Protein AF-A0AAV1X678-F1 (afdb_monomer)

Mean predicted aligned error: 8.73 Å

pLDDT: mean 73.33, std 14.57, range [33.0, 90.38]

Organism: Lupinus luteus (NCBI:txid3873)

Sequence (79 aa):
MRMEAMRKVCRYMQKDHEVLKLPPGFRFHPTDQELIISYLSEKVLDNQFSSIAIAEVDLNSCEPWELPSESLKNHLNSF

InterPro domains:
  IPR003441 NAC domain [PF02365] (23-72)
  IPR003441 NAC domain [PS51005] (22-79)
  IPR036093 NAC domain superfamily [G3DSA:2.170.150.80] (31-79)
  IPR036093 NAC domain superfamily [SSF101941] (13-75)

Nearest PDB structures (foldseek):
  1ut7-assembly1_A  TM=7.777E-01  e=7.541E-03  Arabidopsis thaliana
  1ut4-assembly1_A  TM=7.587E-01  e=2.961E-02  Arabidopsis thaliana

Foldseek 3Di:
DPQVVQLCQFPVVVPDPDDPPDPPPDDPDDDPVCCVPVPVVCVVVDVPTDGLNDADDDPVPDDPVCVVVNSVVRSVVPD

Structure (mmCIF, N/CA/C/O backbone):
data_AF-A0AAV1X678-F1
#
_entry.id   AF-A0AAV1X678-F1
#
loop_
_atom_site.group_PDB
_atom_site.id
_atom_site.type_symbol
_atom_site.label_atom_id
_atom_site.label_alt_id
_atom_site.label_comp_id
_atom_site.label_asym_id
_atom_site.label_entity_id
_atom_site.label_seq_id
_atom_site.pdbx_PDB_ins_code
_atom_site.Cartn_x
_atom_site.Cartn_y
_atom_site.Cartn_z
_atom_site.occupancy
_atom_site.B_iso_or_equiv
_atom_site.auth_seq_id
_atom_site.auth_comp_id
_atom_site.auth_asym_id
_atom_site.auth_atom_id
_atom_site.pdbx_PDB_model_num
ATOM 1 N N . MET A 1 1 ? -2.018 -7.765 15.388 1.00 54.91 1 MET A N 1
ATOM 2 C CA . MET A 1 1 ? -1.594 -6.352 15.249 1.00 54.91 1 MET A CA 1
ATOM 3 C C . MET A 1 1 ? -1.571 -6.005 13.759 1.00 54.91 1 MET A C 1
ATOM 5 O O . MET A 1 1 ? -0.525 -6.147 13.147 1.00 54.91 1 MET A O 1
ATOM 9 N N . ARG A 1 2 ? -2.707 -5.693 13.113 1.00 60.59 2 ARG A N 1
ATOM 10 C CA . ARG A 1 2 ? -2.688 -5.464 11.648 1.00 60.59 2 ARG A CA 1
ATOM 11 C C . ARG A 1 2 ? -3.645 -4.383 11.142 1.00 60.59 2 ARG A C 1
ATOM 13 O O . ARG A 1 2 ? -3.171 -3.406 10.580 1.00 60.59 2 ARG A O 1
ATOM 20 N N . MET A 1 3 ? -4.946 -4.464 11.420 1.00 58.34 3 MET A N 1
ATOM 21 C CA . MET A 1 3 ? -5.903 -3.532 10.795 1.00 58.34 3 MET A CA 1
ATOM 22 C C . MET A 1 3 ? -5.772 -2.061 11.225 1.00 58.34 3 MET A C 1
ATOM 24 O O . MET A 1 3 ? -5.899 -1.175 10.388 1.00 58.34 3 MET A O 1
ATOM 28 N N . GLU A 1 4 ? -5.487 -1.769 12.500 1.00 62.16 4 GLU A N 1
ATOM 29 C CA . GLU A 1 4 ? -5.475 -0.375 12.987 1.00 62.16 4 GLU A CA 1
ATOM 30 C C . GLU A 1 4 ? -4.293 0.439 12.438 1.00 62.16 4 GLU A C 1
ATOM 32 O O . GLU A 1 4 ? -4.442 1.606 12.085 1.00 62.16 4 GLU A O 1
ATOM 37 N N . ALA A 1 5 ? -3.119 -0.188 12.305 1.00 63.12 5 ALA A N 1
ATOM 38 C CA . ALA A 1 5 ? -1.956 0.449 11.688 1.00 63.12 5 ALA A CA 1
ATOM 39 C C . ALA A 1 5 ? -2.186 0.690 10.189 1.00 63.12 5 ALA A C 1
ATOM 41 O O . ALA A 1 5 ? -1.846 1.749 9.674 1.00 63.12 5 ALA A O 1
ATOM 42 N N . MET A 1 6 ? -2.833 -0.258 9.511 1.00 65.12 6 MET A N 1
ATOM 43 C CA . MET A 1 6 ? -3.142 -0.174 8.086 1.00 65.12 6 MET A CA 1
ATOM 44 C C . MET A 1 6 ? -4.192 0.896 7.766 1.00 65.12 6 MET A C 1
ATOM 46 O O . MET A 1 6 ? -4.032 1.703 6.852 1.00 65.12 6 MET A O 1
ATOM 50 N N . ARG A 1 7 ? -5.237 0.972 8.596 1.00 66.06 7 ARG A N 1
ATOM 51 C CA . ARG A 1 7 ? -6.236 2.044 8.543 1.00 66.06 7 ARG A CA 1
ATOM 52 C C . ARG A 1 7 ? -5.621 3.414 8.801 1.00 66.06 7 ARG A C 1
ATOM 54 O O . ARG A 1 7 ? -6.047 4.383 8.180 1.00 66.06 7 ARG A O 1
ATOM 61 N N . LYS A 1 8 ? -4.622 3.508 9.688 1.00 62.50 8 LYS A N 1
ATOM 62 C CA . LYS A 1 8 ? -3.848 4.743 9.873 1.00 62.50 8 LYS A CA 1
ATOM 63 C C . LYS A 1 8 ? -3.096 5.117 8.596 1.00 62.50 8 LYS A C 1
ATOM 65 O O . LYS A 1 8 ? -3.216 6.259 8.187 1.00 62.50 8 LYS A O 1
ATOM 70 N N . VAL A 1 9 ? -2.428 4.177 7.920 1.00 66.38 9 VAL A N 1
ATOM 71 C CA . VAL A 1 9 ? -1.735 4.440 6.637 1.00 66.38 9 VAL A CA 1
ATOM 72 C C . VAL A 1 9 ? -2.684 4.988 5.559 1.00 66.38 9 VAL A C 1
ATOM 74 O O . VAL A 1 9 ? -2.288 5.876 4.812 1.00 66.38 9 VAL A O 1
ATOM 77 N N . CYS A 1 10 ? -3.928 4.502 5.492 1.00 64.31 10 CYS A N 1
ATOM 78 C CA . CYS A 1 10 ? -4.895 4.951 4.480 1.00 64.31 10 CYS A CA 1
ATOM 79 C C . CYS A 1 10 ? -5.582 6.283 4.840 1.00 64.31 10 CYS A C 1
ATOM 81 O O . CYS A 1 10 ? -5.802 7.120 3.979 1.00 64.31 10 CYS A O 1
ATOM 83 N N . ARG A 1 11 ? -5.906 6.536 6.117 1.00 61.66 11 ARG A N 1
ATOM 84 C CA . ARG A 1 11 ? -6.632 7.762 6.517 1.00 61.66 11 ARG A CA 1
ATOM 85 C C . ARG A 1 11 ? -5.746 8.965 6.843 1.00 61.66 11 ARG A C 1
ATOM 87 O O . ARG A 1 11 ? -6.252 10.081 6.893 1.00 61.66 11 ARG A O 1
ATOM 94 N N . TYR A 1 12 ? -4.449 8.766 7.082 1.00 53.19 12 TYR A N 1
ATOM 95 C CA . TYR A 1 12 ? -3.539 9.854 7.466 1.00 53.19 12 TYR A CA 1
ATOM 96 C C . TYR A 1 12 ? -3.371 10.911 6.360 1.00 53.19 12 TYR A C 1
ATOM 98 O O . TYR A 1 12 ? -3.165 12.073 6.674 1.00 53.19 12 TYR A O 1
ATOM 106 N N . ME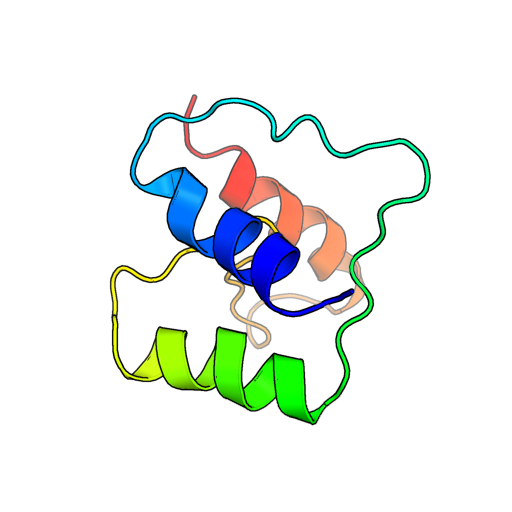T A 1 13 ? -3.579 10.563 5.084 1.00 52.47 13 MET A N 1
ATOM 107 C CA . MET A 1 13 ? -3.419 11.497 3.957 1.00 52.47 13 MET A CA 1
ATOM 108 C C . MET A 1 13 ? -4.549 12.527 3.784 1.00 52.47 13 MET A C 1
ATOM 110 O O . MET A 1 13 ? -4.432 13.399 2.930 1.00 52.47 13 MET A O 1
ATOM 114 N N . GLN A 1 14 ? -5.609 12.504 4.605 1.00 52.47 14 GLN A N 1
ATOM 115 C CA . GLN A 1 14 ? -6.500 13.673 4.721 1.00 52.47 14 GLN A CA 1
ATOM 116 C C . GLN A 1 14 ? -5.874 14.814 5.550 1.00 52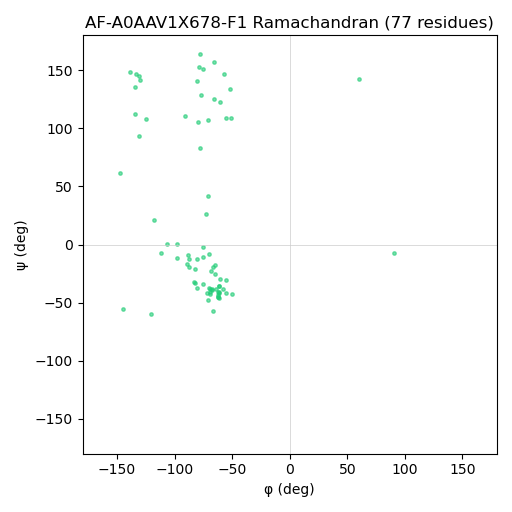.47 14 GLN A C 1
ATOM 118 O O . GLN A 1 14 ? -6.411 15.921 5.557 1.0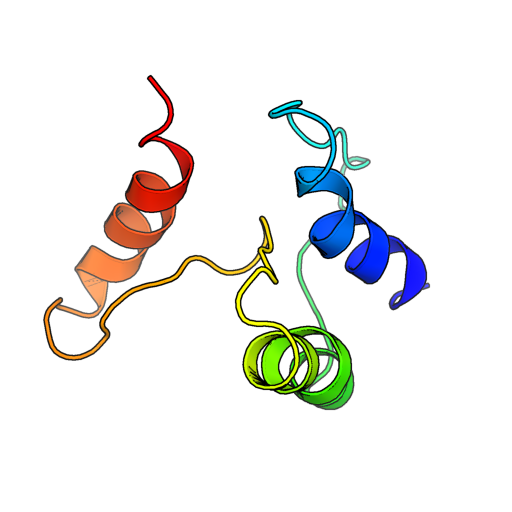0 52.47 14 GLN A O 1
ATOM 123 N N . LYS A 1 15 ? -4.751 14.575 6.244 1.00 47.88 15 LYS A N 1
ATOM 124 C CA . LYS A 1 15 ? -4.002 15.575 7.017 1.00 47.88 15 LYS A CA 1
ATOM 125 C C . LYS A 1 15 ? -2.511 15.516 6.677 1.00 47.88 15 LYS A C 1
ATOM 127 O O . LYS A 1 15 ? -1.769 14.779 7.309 1.00 47.88 15 LYS A O 1
ATOM 132 N N . ASP A 1 16 ? -2.123 16.355 5.721 1.00 48.38 16 ASP A N 1
ATOM 133 C CA . ASP A 1 16 ? -0.756 16.747 5.358 1.00 48.38 16 ASP A CA 1
ATOM 134 C C . ASP A 1 16 ? 0.216 15.642 4.898 1.00 48.38 16 ASP A C 1
ATOM 136 O O . ASP A 1 16 ? 0.267 14.521 5.396 1.00 48.38 16 ASP A O 1
ATOM 140 N N . HIS A 1 17 ? 1.045 16.012 3.919 1.00 51.62 17 HIS A N 1
ATOM 141 C CA . HIS A 1 17 ? 2.066 15.198 3.253 1.00 51.62 17 HIS A CA 1
ATOM 142 C C . HIS A 1 17 ? 3.278 14.907 4.171 1.00 51.62 17 HIS A C 1
ATOM 144 O O . HIS A 1 17 ? 4.432 14.992 3.751 1.00 51.62 17 HIS A O 1
ATOM 150 N N . GLU A 1 18 ? 3.055 14.593 5.448 1.00 53.12 18 GLU A N 1
ATOM 151 C CA . GLU A 1 18 ? 4.121 14.169 6.350 1.00 53.12 18 GLU A CA 1
ATOM 152 C C . GLU A 1 18 ? 4.511 12.714 6.072 1.00 53.12 18 GLU A C 1
ATOM 154 O O . GLU A 1 18 ? 3.684 11.801 6.059 1.00 53.12 18 GLU A O 1
ATOM 159 N N . VAL A 1 19 ? 5.812 12.486 5.890 1.00 57.59 19 VAL A N 1
ATOM 160 C CA . VAL A 1 19 ? 6.404 11.150 5.774 1.00 57.59 19 VAL A CA 1
ATOM 161 C C . VAL A 1 19 ? 6.016 10.327 7.008 1.00 57.59 19 VAL A C 1
ATOM 163 O O . VAL A 1 19 ? 6.510 10.582 8.109 1.00 57.59 19 VAL A O 1
ATOM 166 N N . LEU A 1 20 ? 5.134 9.337 6.829 1.00 65.25 20 LEU A N 1
ATOM 167 C CA . LEU A 1 20 ? 4.711 8.411 7.882 1.00 65.25 20 LEU A CA 1
ATOM 168 C C . LEU A 1 20 ? 5.942 7.799 8.575 1.00 65.25 20 LEU A C 1
ATOM 170 O O . LEU A 1 20 ? 6.639 6.954 8.011 1.00 65.25 20 LEU A O 1
ATOM 174 N N . LYS A 1 21 ? 6.204 8.198 9.825 1.00 67.88 21 LYS A N 1
ATOM 175 C CA . LYS A 1 21 ? 7.280 7.628 10.651 1.00 67.88 21 LYS A CA 1
ATOM 176 C C . LYS A 1 21 ? 6.848 6.274 11.209 1.00 67.88 21 LYS A C 1
ATOM 178 O O . LYS A 1 21 ? 6.366 6.167 12.335 1.00 67.88 21 LYS A O 1
ATOM 183 N N . LEU A 1 22 ? 7.001 5.236 10.395 1.00 73.38 22 LEU A N 1
ATOM 184 C CA . LEU A 1 22 ? 6.745 3.856 10.796 1.00 73.38 22 LEU A CA 1
ATOM 185 C C . LEU A 1 22 ? 7.952 3.301 11.578 1.00 73.38 22 LEU A C 1
ATOM 187 O O . LEU A 1 22 ? 9.096 3.591 11.216 1.00 73.38 22 LEU A O 1
ATOM 191 N N . PRO A 1 23 ? 7.737 2.506 12.644 1.00 79.38 23 PRO A N 1
ATOM 192 C CA . PRO A 1 23 ? 8.831 1.864 13.364 1.00 79.38 23 PRO A CA 1
ATOM 193 C C . PRO A 1 23 ? 9.686 0.980 12.440 1.00 79.38 23 PRO A C 1
ATOM 195 O O . PRO A 1 23 ? 9.139 0.340 11.533 1.00 79.38 23 PRO A O 1
ATOM 198 N N . PRO A 1 24 ? 11.005 0.873 12.682 1.00 77.69 24 PRO A N 1
ATOM 199 C CA . PRO A 1 24 ? 11.862 -0.056 11.953 1.00 77.69 24 PRO A CA 1
ATOM 200 C C .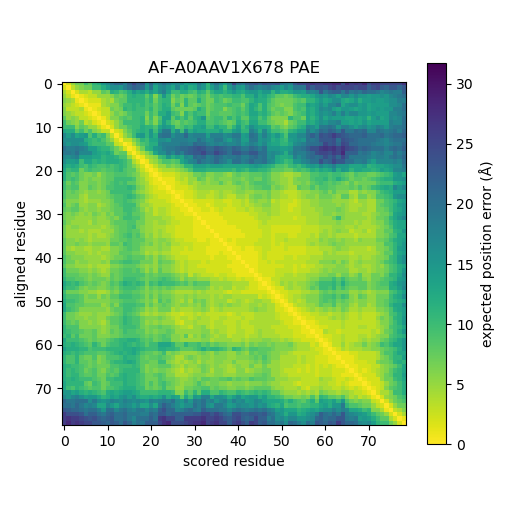 PRO A 1 24 ? 11.293 -1.481 11.967 1.00 77.69 24 PRO A C 1
ATOM 202 O O . PRO A 1 24 ? 10.868 -1.982 13.006 1.00 77.69 24 PRO A O 1
ATOM 205 N N . GLY A 1 25 ? 11.276 -2.131 10.802 1.00 80.44 25 GLY A N 1
ATOM 206 C CA . GLY A 1 25 ? 10.709 -3.474 10.635 1.00 80.44 25 GLY A CA 1
ATOM 207 C C . GLY A 1 25 ? 9.226 -3.504 10.260 1.00 80.44 25 GLY A C 1
ATOM 208 O O . GLY A 1 25 ? 8.724 -4.571 9.907 1.00 80.44 25 GLY A O 1
ATOM 209 N N . PHE A 1 26 ? 8.533 -2.361 10.254 1.00 78.06 26 PHE A N 1
ATOM 210 C CA . PHE A 1 26 ? 7.203 -2.282 9.663 1.00 78.06 26 PHE A CA 1
ATOM 211 C C . PHE A 1 26 ? 7.293 -2.505 8.150 1.00 78.06 26 PHE A C 1
ATOM 213 O O . PHE A 1 26 ? 8.051 -1.837 7.447 1.00 78.06 26 PHE A O 1
ATOM 220 N N . ARG A 1 27 ? 6.521 -3.469 7.652 1.00 80.94 27 ARG A N 1
ATOM 221 C CA . ARG A 1 27 ? 6.430 -3.802 6.232 1.00 80.94 27 ARG A CA 1
ATOM 222 C C . ARG A 1 27 ? 4.972 -3.952 5.854 1.00 80.94 27 ARG A C 1
ATOM 224 O O . ARG A 1 27 ? 4.164 -4.439 6.645 1.00 80.94 27 ARG A O 1
ATOM 231 N N . PHE A 1 28 ? 4.661 -3.574 4.626 1.00 81.06 28 PHE A N 1
ATOM 232 C CA . PHE A 1 28 ? 3.372 -3.878 4.041 1.00 81.06 28 PHE A CA 1
ATOM 233 C C . PHE A 1 28 ? 3.298 -5.383 3.752 1.00 81.06 28 PHE A C 1
ATOM 235 O O . PHE A 1 28 ? 4.000 -5.895 2.883 1.00 81.06 28 PHE A O 1
ATOM 242 N N . HIS A 1 29 ? 2.508 -6.102 4.549 1.00 86.06 29 HIS A N 1
ATOM 243 C CA . HIS A 1 29 ? 2.284 -7.542 4.400 1.00 86.06 29 HIS A CA 1
ATOM 244 C C . HIS A 1 29 ? 0.851 -7.906 4.840 1.00 86.06 29 HIS A C 1
ATOM 246 O O . HIS A 1 29 ? 0.676 -8.589 5.860 1.00 86.06 29 HIS A O 1
ATOM 252 N N . PRO A 1 30 ? -0.177 -7.357 4.156 1.00 84.56 30 PRO A N 1
ATOM 253 C CA . PRO A 1 30 ? -1.574 -7.671 4.449 1.00 84.56 30 PRO A CA 1
ATOM 254 C C . PRO A 1 30 ? -1.891 -9.135 4.131 1.00 84.56 30 PRO A C 1
ATOM 256 O O . PRO A 1 30 ? -1.222 -9.762 3.312 1.00 84.56 30 PRO A O 1
ATOM 259 N N . THR A 1 31 ? -2.936 -9.676 4.753 1.00 89.19 31 THR A N 1
ATOM 260 C CA . THR A 1 31 ? -3.596 -10.891 4.248 1.00 89.19 31 THR A CA 1
ATOM 261 C C . THR A 1 31 ? -4.507 -10.567 3.062 1.00 89.19 31 THR A C 1
ATOM 263 O O . THR A 1 31 ? -4.913 -9.417 2.888 1.00 89.19 31 THR A O 1
ATOM 266 N N . ASP A 1 32 ? -4.910 -11.583 2.294 1.00 89.88 32 ASP A N 1
ATOM 267 C CA . ASP A 1 32 ? -5.869 -11.416 1.189 1.00 89.88 32 ASP A CA 1
ATOM 268 C C . ASP A 1 32 ? -7.173 -10.757 1.661 1.00 89.88 32 ASP A C 1
ATOM 270 O O . ASP A 1 32 ? -7.701 -9.843 1.029 1.00 89.88 32 ASP A O 1
ATOM 274 N N . GLN A 1 33 ? -7.661 -11.169 2.834 1.00 89.88 33 GLN A N 1
ATOM 275 C CA . GLN A 1 33 ? -8.851 -10.591 3.448 1.00 89.88 33 GLN A CA 1
ATOM 276 C C . GLN A 1 33 ? -8.659 -9.103 3.782 1.00 89.88 33 GLN A C 1
ATOM 278 O O . GLN A 1 33 ? -9.570 -8.300 3.577 1.00 89.88 33 GLN A O 1
ATOM 283 N N . GLU A 1 34 ? -7.488 -8.718 4.293 1.00 84.38 34 GLU A N 1
A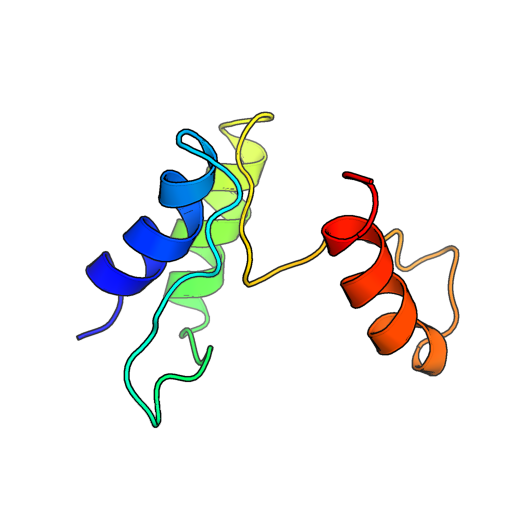TOM 284 C CA . GLU A 1 34 ? -7.178 -7.322 4.614 1.00 84.38 34 GLU A CA 1
ATOM 285 C C . GLU A 1 34 ? -7.045 -6.468 3.349 1.00 84.38 34 GLU A C 1
ATOM 287 O O . GLU A 1 34 ? -7.535 -5.338 3.335 1.00 84.38 34 GLU A O 1
ATOM 292 N N . LEU A 1 35 ? -6.451 -7.011 2.282 1.00 86.38 35 LEU A N 1
ATOM 293 C CA . LEU A 1 35 ? -6.347 -6.345 0.985 1.00 86.38 35 LEU A CA 1
ATOM 294 C C . LEU A 1 35 ? -7.734 -6.068 0.391 1.00 86.38 35 LEU A C 1
ATOM 296 O O . LEU A 1 35 ? -8.019 -4.957 -0.045 1.00 86.38 35 LEU A O 1
ATOM 300 N N . ILE A 1 36 ? -8.632 -7.051 0.423 1.00 88.50 36 ILE A N 1
ATOM 301 C CA . ILE A 1 36 ? -9.982 -6.876 -0.116 1.00 88.50 36 ILE A CA 1
ATOM 302 C C . ILE A 1 36 ? -10.761 -5.866 0.729 1.00 88.50 36 ILE A C 1
ATOM 304 O O . ILE A 1 36 ? -11.213 -4.849 0.214 1.00 88.50 36 ILE A O 1
ATOM 308 N N . ILE A 1 37 ? -10.892 -6.114 2.034 1.00 84.94 37 ILE A N 1
ATOM 309 C CA . ILE A 1 37 ? -11.805 -5.346 2.890 1.00 84.94 37 ILE A CA 1
ATOM 310 C C . ILE A 1 37 ? -11.297 -3.926 3.138 1.00 84.94 37 ILE A C 1
ATOM 312 O O . ILE A 1 37 ? -12.094 -2.996 3.147 1.00 84.94 37 ILE A O 1
ATOM 316 N N . SER A 1 38 ? -9.995 -3.751 3.378 1.00 80.00 38 SER A N 1
ATOM 317 C CA . SER A 1 38 ? -9.454 -2.467 3.850 1.00 80.00 38 SER A CA 1
ATOM 318 C C . SER A 1 38 ? -8.855 -1.598 2.747 1.00 80.00 38 SER A C 1
ATOM 320 O O . SER A 1 38 ? -8.547 -0.442 3.019 1.00 80.00 38 SER A O 1
ATOM 322 N N . TYR A 1 39 ? -8.661 -2.140 1.540 1.00 81.94 39 TYR A N 1
ATOM 323 C CA . TYR A 1 39 ? -8.125 -1.383 0.407 1.00 81.94 39 TYR A CA 1
ATOM 324 C C . TYR A 1 39 ? -9.090 -1.359 -0.763 1.00 81.94 39 TYR A C 1
ATOM 326 O O . TYR A 1 39 ? -9.508 -0.286 -1.180 1.00 81.94 39 TYR A O 1
ATOM 334 N N . LEU A 1 40 ? -9.452 -2.525 -1.299 1.00 87.12 40 LEU A N 1
ATOM 335 C CA . LEU A 1 40 ? -10.252 -2.582 -2.522 1.00 87.12 40 LEU A CA 1
ATOM 336 C C . LEU A 1 40 ? -11.695 -2.137 -2.279 1.00 87.12 40 LEU A C 1
ATOM 338 O O . LEU A 1 40 ? -12.198 -1.296 -3.017 1.00 87.12 40 LEU A O 1
ATOM 342 N N . SER A 1 41 ? -12.346 -2.650 -1.232 1.00 88.19 41 SER A N 1
ATOM 343 C CA . SER A 1 41 ? -13.718 -2.260 -0.897 1.00 88.19 41 SER A CA 1
ATOM 344 C C . SER A 1 41 ? -13.817 -0.772 -0.564 1.00 88.19 41 SER A C 1
ATOM 346 O O . SER A 1 41 ? -14.703 -0.101 -1.078 1.00 88.19 41 SER A O 1
ATOM 348 N N . GLU A 1 42 ? -12.892 -0.244 0.242 1.00 83.38 42 GLU A N 1
ATOM 349 C CA . GLU A 1 42 ? -12.850 1.187 0.584 1.00 83.38 42 GLU A CA 1
ATOM 350 C C . GLU A 1 42 ? -12.625 2.049 -0.666 1.00 83.38 42 GLU A C 1
ATOM 352 O O . GLU A 1 42 ? -13.353 3.012 -0.872 1.00 83.38 42 GLU A O 1
ATOM 357 N N . LYS A 1 43 ? -11.709 1.656 -1.565 1.00 83.56 43 LYS A N 1
ATOM 358 C CA . LYS A 1 43 ? -11.469 2.361 -2.834 1.00 83.56 43 LYS A CA 1
ATOM 359 C C . LYS A 1 43 ? -12.689 2.395 -3.757 1.00 83.56 43 LYS A C 1
ATOM 361 O O . LYS A 1 43 ? -12.896 3.369 -4.471 1.00 83.56 43 LYS A O 1
ATOM 366 N N . VAL A 1 44 ? -13.482 1.325 -3.780 1.00 86.88 44 VAL A N 1
ATOM 367 C CA . VAL A 1 44 ? -14.703 1.260 -4.599 1.00 86.88 44 VAL A CA 1
ATOM 368 C C . VAL A 1 44 ? -15.832 2.096 -3.989 1.00 86.88 44 VAL A C 1
ATOM 370 O O . VAL A 1 44 ? -16.639 2.661 -4.723 1.00 86.88 44 VAL A O 1
ATOM 373 N N . LEU A 1 45 ? -15.909 2.160 -2.658 1.00 86.88 45 LEU A N 1
ATOM 374 C CA . LEU A 1 45 ? -16.959 2.886 -1.940 1.00 86.88 45 LEU A CA 1
ATOM 375 C C . LEU A 1 45 ? -16.667 4.387 -1.815 1.00 86.88 45 LEU A C 1
ATOM 377 O O . LEU A 1 45 ? -17.602 5.186 -1.829 1.00 86.88 45 LEU A O 1
ATOM 381 N N . ASP A 1 46 ? -15.395 4.765 -1.699 1.00 82.44 46 ASP A N 1
ATOM 382 C CA . ASP A 1 46 ? -14.933 6.139 -1.542 1.00 82.44 46 ASP A CA 1
ATOM 383 C C . ASP A 1 46 ? -13.910 6.494 -2.629 1.00 82.44 46 ASP A C 1
ATOM 385 O O . ASP A 1 46 ? -12.753 6.078 -2.602 1.00 82.44 46 ASP A O 1
ATOM 389 N N . ASN A 1 47 ? -14.330 7.336 -3.574 1.00 74.88 47 ASN A N 1
ATOM 390 C CA . ASN A 1 47 ? -13.479 7.814 -4.663 1.00 74.88 47 ASN A CA 1
ATOM 391 C C . ASN A 1 47 ? -12.374 8.784 -4.188 1.00 74.88 47 ASN A C 1
ATOM 393 O O . ASN A 1 47 ? -11.531 9.186 -4.985 1.00 74.88 47 ASN A O 1
ATOM 397 N N . GLN A 1 48 ? -12.390 9.209 -2.921 1.00 75.44 48 GLN A N 1
ATOM 398 C CA . GLN A 1 48 ? -11.321 9.989 -2.290 1.00 75.44 48 GLN A CA 1
ATOM 399 C C . GLN A 1 48 ? -10.364 9.118 -1.467 1.00 75.44 48 GLN A C 1
ATOM 401 O O . GLN A 1 48 ? -9.412 9.640 -0.880 1.00 75.44 48 GLN A O 1
ATOM 406 N N . PHE A 1 49 ? -10.586 7.801 -1.415 1.00 78.75 49 PHE A N 1
ATOM 407 C CA . PHE A 1 49 ? -9.683 6.884 -0.742 1.00 78.75 49 PHE A CA 1
ATOM 408 C C . PHE A 1 49 ? -8.293 6.940 -1.383 1.00 78.75 49 PHE A C 1
ATOM 410 O O . PHE A 1 49 ? -8.117 6.661 -2.567 1.00 78.75 49 PHE A O 1
ATOM 417 N N . SER A 1 50 ? -7.287 7.249 -0.569 1.00 73.44 50 SER A N 1
ATOM 418 C CA . SER A 1 50 ? -5.884 7.253 -0.970 1.00 73.44 50 SER A CA 1
ATOM 419 C C . SER A 1 50 ? -5.071 6.450 0.032 1.00 73.44 50 SER A C 1
ATOM 421 O O . SER A 1 50 ? -5.328 6.483 1.235 1.00 73.44 50 SER A O 1
ATOM 423 N N . SER A 1 51 ? -4.083 5.699 -0.445 1.00 75.19 51 SER A N 1
ATOM 424 C CA . SER A 1 51 ? -3.192 4.942 0.424 1.00 75.19 51 SER A CA 1
ATOM 425 C C . SER A 1 51 ? -1.745 5.108 0.004 1.00 75.19 51 SER A C 1
ATOM 427 O O . SER A 1 51 ? -1.410 4.957 -1.163 1.00 75.19 51 SER A O 1
ATOM 429 N N . ILE A 1 52 ? -0.860 5.327 0.978 1.00 72.38 52 ILE A N 1
ATOM 430 C CA . ILE A 1 52 ? 0.590 5.379 0.733 1.00 72.38 52 ILE A CA 1
ATOM 431 C C . ILE A 1 52 ? 1.148 4.003 0.336 1.00 72.38 52 ILE A C 1
ATOM 433 O O . ILE A 1 52 ? 2.205 3.905 -0.273 1.00 72.38 52 ILE A O 1
ATOM 437 N N . ALA A 1 53 ? 0.457 2.918 0.691 1.00 76.94 53 ALA A N 1
ATOM 438 C CA . ALA A 1 53 ? 0.959 1.573 0.438 1.00 76.94 53 ALA A CA 1
ATOM 439 C C . ALA A 1 53 ? 0.696 1.066 -0.991 1.00 76.94 53 ALA A C 1
ATOM 441 O O . ALA A 1 53 ? 1.364 0.125 -1.416 1.00 76.94 53 ALA A O 1
ATOM 442 N N . ILE A 1 54 ? -0.283 1.634 -1.707 1.00 82.31 54 ILE A N 1
ATOM 443 C CA . ILE A 1 54 ? -0.700 1.176 -3.039 1.00 82.31 54 ILE A CA 1
ATOM 444 C C . ILE A 1 54 ? -0.855 2.392 -3.952 1.00 82.31 54 ILE A C 1
ATOM 446 O O . ILE A 1 54 ? -1.775 3.186 -3.772 1.00 82.31 54 ILE A O 1
ATOM 450 N N . ALA A 1 55 ? 0.024 2.503 -4.947 1.00 82.75 55 ALA A N 1
ATOM 451 C CA . ALA A 1 55 ? -0.049 3.536 -5.975 1.00 82.75 55 ALA A CA 1
ATOM 452 C C . ALA A 1 55 ? -1.098 3.199 -7.051 1.00 82.75 55 ALA A C 1
ATOM 454 O O . ALA A 1 55 ? -1.380 2.031 -7.323 1.00 82.75 55 ALA A O 1
ATOM 455 N N . GLU A 1 56 ? -1.654 4.226 -7.692 1.00 82.75 56 GLU A N 1
ATOM 456 C CA . GLU A 1 56 ? -2.599 4.069 -8.801 1.00 82.75 56 GLU A CA 1
ATOM 457 C C . GLU A 1 56 ? -1.867 4.052 -10.142 1.00 82.75 56 GLU A C 1
ATOM 459 O O . GLU A 1 56 ? -1.341 5.070 -10.572 1.00 82.75 56 GLU A O 1
ATOM 464 N N . VAL A 1 57 ? -1.830 2.914 -10.828 1.00 84.00 57 VAL A N 1
ATOM 465 C CA . VAL A 1 57 ? -1.206 2.825 -12.1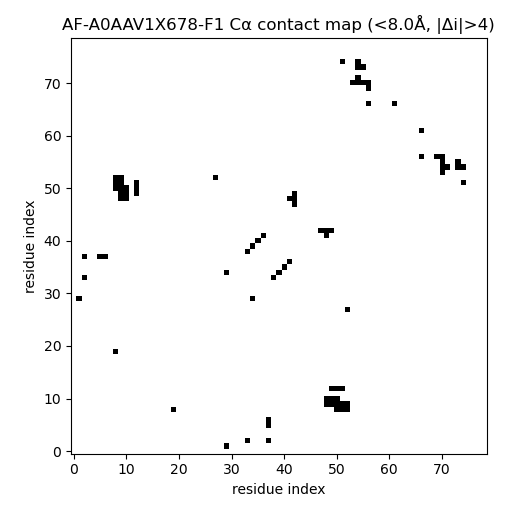53 1.00 84.00 57 VAL A CA 1
ATOM 466 C C . VAL A 1 57 ? -2.139 2.124 -13.128 1.00 84.00 57 VAL A C 1
ATOM 468 O O . VAL A 1 57 ? -2.859 1.199 -12.744 1.00 84.00 57 VAL A O 1
ATOM 471 N N . ASP A 1 58 ? -2.121 2.555 -14.388 1.00 85.81 58 ASP A N 1
ATOM 472 C CA . ASP A 1 58 ? -2.745 1.795 -15.464 1.00 85.81 58 ASP A CA 1
ATOM 473 C C . ASP A 1 58 ? -1.808 0.661 -15.886 1.00 85.81 58 ASP A C 1
ATOM 475 O O . ASP A 1 58 ? -0.787 0.860 -16.543 1.00 85.81 58 ASP A O 1
ATOM 479 N N . LEU A 1 59 ? -2.170 -0.554 -15.483 1.00 86.50 59 LEU A N 1
ATOM 480 C CA . LEU A 1 59 ? -1.409 -1.763 -15.786 1.00 86.50 59 LEU A CA 1
ATOM 481 C C . LEU A 1 59 ? -1.376 -2.092 -17.287 1.00 86.50 59 LEU A C 1
ATOM 483 O O . LEU A 1 59 ? -0.534 -2.879 -17.702 1.00 86.50 59 LEU A O 1
ATOM 487 N N . ASN A 1 60 ? -2.280 -1.530 -18.098 1.00 87.88 60 ASN A N 1
ATOM 488 C CA . ASN A 1 60 ? -2.319 -1.792 -19.539 1.00 87.88 60 ASN A CA 1
ATOM 489 C C . ASN A 1 60 ? -1.422 -0.846 -20.344 1.00 87.88 60 ASN A C 1
ATOM 491 O O . ASN A 1 60 ? -1.213 -1.080 -21.533 1.00 87.88 60 ASN A O 1
ATOM 495 N N . SER A 1 61 ? -0.924 0.228 -19.727 1.00 86.81 61 SER A N 1
ATOM 496 C CA . SER A 1 61 ? -0.141 1.263 -20.405 1.00 86.81 61 SER A CA 1
ATOM 497 C C . SER A 1 61 ? 1.354 1.218 -20.087 1.00 86.81 61 SER A C 1
ATOM 499 O O . SER A 1 61 ? 2.084 2.088 -20.555 1.00 86.81 61 SER A O 1
ATOM 501 N N . CYS A 1 62 ? 1.809 0.275 -19.261 1.00 86.69 62 CYS A N 1
ATOM 502 C CA . CYS A 1 62 ? 3.200 0.180 -18.824 1.00 86.69 62 CYS A CA 1
ATOM 503 C C . CYS A 1 62 ? 3.688 -1.267 -18.811 1.00 86.69 62 CYS A C 1
ATOM 505 O O . CYS A 1 62 ? 2.930 -2.207 -18.564 1.00 86.69 62 CYS A O 1
ATOM 507 N N . GLU A 1 63 ? 4.978 -1.442 -19.068 1.00 90.31 63 GLU A N 1
ATOM 508 C CA . GLU A 1 63 ? 5.607 -2.751 -18.999 1.00 90.31 63 GLU A CA 1
ATOM 509 C C . GLU A 1 63 ? 5.825 -3.172 -17.533 1.00 90.31 63 GLU A C 1
ATOM 511 O O . GLU A 1 63 ? 6.053 -2.324 -16.662 1.00 90.31 63 GLU A O 1
ATOM 516 N N . PRO A 1 64 ? 5.832 -4.480 -17.211 1.00 88.00 64 PRO A N 1
ATOM 517 C CA . PRO A 1 64 ? 5.940 -4.950 -15.827 1.00 88.00 64 PRO A CA 1
ATOM 518 C C . PRO A 1 64 ? 7.164 -4.422 -15.060 1.00 88.00 64 PRO A C 1
ATOM 520 O O . PRO A 1 64 ? 7.116 -4.256 -13.841 1.00 88.00 64 PRO A O 1
ATOM 523 N N . TRP A 1 65 ? 8.272 -4.156 -15.757 1.00 90.38 65 TRP A N 1
ATOM 524 C CA . TRP A 1 65 ? 9.497 -3.612 -15.160 1.00 90.38 65 TRP A CA 1
ATOM 525 C C . TRP A 1 65 ? 9.461 -2.096 -14.931 1.00 90.38 65 TRP A C 1
ATOM 527 O O . TRP A 1 65 ? 10.314 -1.578 -14.214 1.00 90.38 65 TRP A O 1
ATOM 537 N N . GLU A 1 66 ? 8.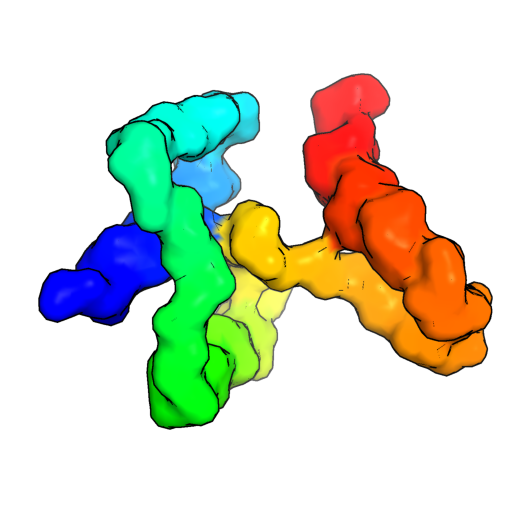489 -1.383 -15.498 1.00 87.44 66 GLU A N 1
ATOM 538 C CA . GLU A 1 66 ? 8.287 0.059 -15.308 1.00 87.44 66 GLU A CA 1
ATOM 539 C C . GLU A 1 66 ? 7.415 0.353 -14.079 1.00 87.44 66 GLU A C 1
ATOM 541 O O . GLU A 1 66 ? 7.486 1.443 -13.506 1.00 87.44 66 GLU A O 1
ATOM 546 N N . LEU A 1 67 ? 6.655 -0.640 -13.601 1.00 85.44 67 LEU A N 1
ATOM 547 C CA . LEU A 1 67 ? 5.787 -0.534 -12.425 1.00 85.44 67 LEU A CA 1
ATOM 548 C C . LEU A 1 67 ? 6.479 0.047 -11.179 1.00 85.44 67 LEU A C 1
ATOM 550 O O . LEU A 1 67 ? 5.872 0.894 -10.518 1.00 85.44 67 LEU A O 1
A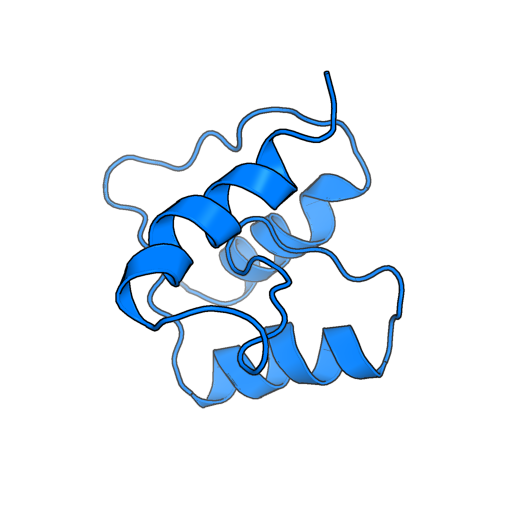TOM 554 N N . PRO A 1 68 ? 7.732 -0.324 -10.829 1.00 85.19 68 PRO A N 1
ATOM 555 C CA . PRO A 1 68 ? 8.405 0.273 -9.681 1.00 85.19 68 PRO A CA 1
ATOM 556 C C . PRO A 1 68 ? 8.604 1.782 -9.846 1.00 85.19 68 PRO A C 1
ATOM 558 O O . PRO A 1 68 ? 8.362 2.532 -8.902 1.00 85.19 68 PRO A O 1
ATOM 561 N N . SER A 1 69 ? 8.986 2.248 -11.040 1.00 83.31 69 SER A N 1
ATOM 562 C CA . SER A 1 69 ? 9.123 3.680 -11.314 1.00 83.31 69 SER A CA 1
ATOM 563 C C . SER A 1 69 ? 7.779 4.403 -11.344 1.00 83.31 69 SER A C 1
ATOM 565 O O . SER A 1 69 ? 7.677 5.485 -10.770 1.00 83.31 69 SER A O 1
ATOM 567 N N . GLU A 1 70 ? 6.738 3.811 -11.932 1.00 81.62 70 GLU A N 1
ATOM 568 C CA . GLU A 1 70 ? 5.398 4.412 -11.953 1.00 81.62 70 GLU A CA 1
ATOM 569 C C . GLU A 1 70 ? 4.799 4.535 -10.547 1.00 81.62 70 GLU A C 1
ATOM 571 O O . GLU A 1 70 ? 4.209 5.561 -10.204 1.00 81.62 70 GLU A O 1
ATOM 576 N N . SER A 1 71 ? 5.030 3.539 -9.684 1.00 76.25 71 SER A N 1
ATOM 577 C CA . SER A 1 71 ? 4.553 3.572 -8.297 1.00 76.25 71 SER A CA 1
ATOM 578 C C . SER A 1 71 ? 5.126 4.744 -7.490 1.00 76.25 71 SER A C 1
ATOM 580 O O . SER A 1 71 ? 4.454 5.268 -6.607 1.00 76.25 71 SER A O 1
ATOM 582 N N . LEU A 1 72 ? 6.336 5.206 -7.825 1.00 72.38 72 LEU A N 1
ATOM 583 C CA . LEU A 1 72 ? 6.991 6.340 -7.173 1.00 72.38 72 LEU A CA 1
ATOM 584 C C . LEU A 1 72 ? 6.535 7.695 -7.733 1.00 72.38 72 LEU A C 1
ATOM 586 O O . LEU A 1 72 ? 6.468 8.665 -6.980 1.00 72.38 72 LEU A O 1
ATOM 590 N N . LYS A 1 73 ? 6.191 7.778 -9.025 1.00 64.62 73 LYS A N 1
ATOM 591 C CA . LYS A 1 73 ? 5.766 9.031 -9.680 1.00 64.62 73 LYS A CA 1
ATOM 592 C C . LYS A 1 73 ? 4.493 9.608 -9.062 1.00 64.62 73 LYS A C 1
ATOM 594 O O . LYS A 1 73 ? 4.433 10.804 -8.790 1.00 64.62 73 LYS A O 1
ATOM 599 N N . ASN A 1 74 ? 3.518 8.762 -8.738 1.00 56.06 74 ASN A N 1
ATOM 600 C CA . ASN A 1 74 ? 2.275 9.203 -8.095 1.00 56.06 74 ASN A CA 1
ATOM 601 C C . ASN A 1 74 ? 2.465 9.741 -6.669 1.00 56.06 74 ASN A C 1
ATOM 603 O O . ASN A 1 74 ? 1.622 10.491 -6.188 1.00 56.06 74 ASN A O 1
ATOM 607 N N . HIS A 1 75 ? 3.577 9.408 -6.007 1.00 53.69 75 HIS A N 1
ATOM 608 C CA . HIS A 1 75 ? 3.943 9.978 -4.707 1.00 53.69 75 HIS A CA 1
ATOM 609 C C . HIS A 1 75 ? 4.761 11.274 -4.815 1.00 53.69 75 HIS A C 1
ATOM 611 O O . HIS A 1 75 ? 4.991 11.922 -3.797 1.00 53.69 75 HIS A O 1
ATOM 617 N N . LEU A 1 76 ? 5.206 11.653 -6.019 1.00 44.84 76 LEU A N 1
ATOM 618 C CA . LEU A 1 76 ? 6.071 12.813 -6.264 1.00 44.84 76 LEU A CA 1
ATOM 619 C C . LEU A 1 76 ? 5.382 13.948 -7.038 1.00 44.84 76 LEU A C 1
ATOM 621 O O . LEU A 1 76 ? 5.940 15.038 -7.108 1.00 44.84 76 LEU A O 1
ATOM 625 N N . ASN A 1 77 ? 4.161 13.751 -7.546 1.00 33.00 77 ASN A N 1
ATOM 62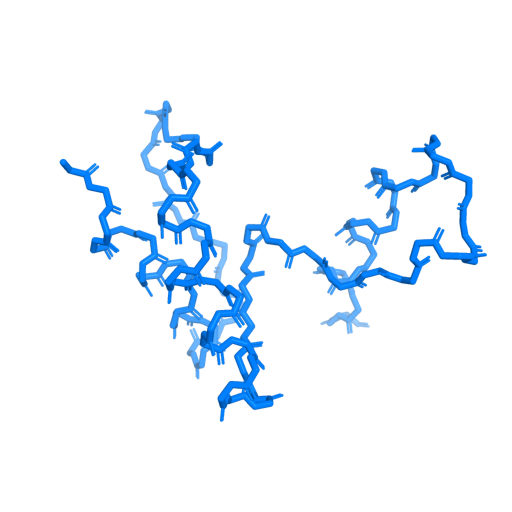6 C CA . ASN A 1 77 ? 3.370 14.781 -8.243 1.00 33.00 77 ASN A CA 1
ATOM 627 C C . ASN A 1 77 ? 2.793 15.879 -7.308 1.00 33.00 77 ASN A C 1
ATOM 629 O O . ASN A 1 77 ? 1.771 16.486 -7.618 1.00 33.00 77 ASN A O 1
ATOM 633 N N . SER A 1 78 ? 3.438 16.137 -6.166 1.00 39.56 78 SER A N 1
ATOM 634 C CA . SER A 1 78 ? 3.103 17.203 -5.207 1.00 39.56 78 SER A CA 1
ATOM 635 C C . SER A 1 78 ? 4.239 18.233 -5.031 1.00 39.56 78 SER A C 1
ATOM 637 O O . SER A 1 78 ? 4.273 18.926 -4.011 1.00 39.56 78 SER A O 1
ATOM 639 N N . PHE A 1 79 ? 5.160 18.349 -5.994 1.00 38.22 79 PHE A N 1
ATOM 640 C CA . PHE A 1 79 ? 6.145 19.440 -6.054 1.00 38.22 79 PHE A CA 1
ATOM 641 C C . PHE A 1 79 ? 5.849 20.403 -7.202 1.00 38.22 79 PHE A C 1
ATOM 643 O O . PHE A 1 79 ? 5.531 19.913 -8.309 1.00 38.22 79 PHE A O 1
#

Radius of gyration: 13.39 Å; Cα contacts (8 Å, |Δi|>4): 42; chains: 1; bounding box: 29×31×36 Å

Solvent-accessible surface area (backbone atoms only — not comparable to full-atom values): 5293 Å² total; per-residue (Å²): 143,60,67,70,67,52,51,46,54,35,57,45,71,85,60,64,96,65,79,79,86,66,63,90,86,72,71,97,75,75,51,73,67,48,46,43,60,71,44,52,50,43,43,74,75,33,90,82,61,53,42,84,89,57,65,90,74,68,73,90,80,53,57,86,84,46,48,71,62,55,47,50,48,75,75,54,78,84,119

Secondary structure (DSSP, 8-state):
--HHHHHHHHHGGGS------PPTT------HHHHIIIIIHHHHH-TT---TTS----TTSS-TTTHHHHHHHTTTTT-